Protein AF-A0A1F3NUN4-F1 (afdb_monomer_lite)

Foldseek 3Di:
DDLVVLLVCCVVCVVVLLQVLLLAAPVVLVVVLVVLVVVLVVCVVVVPVSSNSSSVSVNVSSVSSVVVCVVVVPDNDDDPVNVVVVVVVVVVVVVVVVVVVVVVVPPPPPPPPDPDDDDDDDDDPPDDD

Sequence (129 aa):
MSIAIRIKDCIDNHDKYVKILATKSDKELAKRINLVHIQMELADKAKNTGSLELLEIWRTQIIEARIYKAENNIADVPSEIELAIADIETFTAKAKERQEIVNEAHNPIKKTKVKVYQPKADDSQLSLF

Structure (mmCIF, N/CA/C/O backbone):
data_AF-A0A1F3NUN4-F1
#
_entry.id   AF-A0A1F3NUN4-F1
#
loop_
_atom_site.group_PDB
_atom_site.id
_atom_site.type_symbol
_atom_site.label_atom_id
_atom_site.label_alt_id
_atom_site.label_comp_id
_atom_site.label_asym_id
_atom_site.label_entity_id
_atom_site.label_seq_id
_atom_site.pdbx_PDB_ins_code
_atom_site.Cartn_x
_atom_site.Cartn_y
_atom_site.Cartn_z
_atom_site.occupancy
_atom_site.B_iso_or_equiv
_atom_site.auth_seq_id
_atom_site.auth_comp_id
_atom_site.auth_asym_id
_atom_site.auth_atom_id
_atom_site.pdbx_PDB_model_num
ATOM 1 N N . MET A 1 1 ? 13.939 -12.708 -7.541 1.00 66.56 1 MET A N 1
ATOM 2 C CA . MET A 1 1 ? 12.801 -12.461 -8.456 1.00 66.56 1 MET A CA 1
ATOM 3 C C . MET A 1 1 ? 13.055 -11.139 -9.166 1.00 66.56 1 MET A C 1
ATOM 5 O O . MET A 1 1 ? 13.341 -10.170 -8.472 1.00 66.56 1 MET A O 1
ATOM 9 N N . SER A 1 2 ? 13.059 -11.110 -10.501 1.00 90.31 2 SER A N 1
ATOM 10 C CA . SER A 1 2 ? 13.367 -9.891 -11.267 1.00 90.31 2 SER A CA 1
ATOM 11 C C . SER A 1 2 ? 12.202 -8.896 -11.243 1.00 90.31 2 SER A C 1
ATOM 13 O O . SER A 1 2 ? 11.059 -9.276 -10.987 1.00 90.31 2 SER A O 1
ATOM 15 N N . ILE A 1 3 ? 12.493 -7.624 -11.529 1.00 89.19 3 ILE A N 1
ATOM 16 C CA . ILE A 1 3 ? 11.479 -6.564 -11.637 1.00 89.19 3 ILE A CA 1
ATOM 17 C C . ILE A 1 3 ? 10.429 -6.918 -12.699 1.00 89.19 3 ILE A C 1
ATOM 19 O O . ILE A 1 3 ? 9.242 -6.834 -12.419 1.00 89.19 3 ILE A O 1
ATOM 23 N N . ALA A 1 4 ? 10.848 -7.424 -13.862 1.00 91.31 4 ALA A N 1
ATOM 24 C CA . ALA A 1 4 ? 9.932 -7.828 -14.930 1.00 91.31 4 ALA A CA 1
ATOM 25 C C . ALA A 1 4 ? 8.942 -8.927 -14.498 1.00 91.31 4 ALA A C 1
ATOM 27 O O . ALA A 1 4 ? 7.765 -8.864 -14.837 1.00 91.31 4 ALA A O 1
ATOM 28 N N . ILE A 1 5 ? 9.394 -9.911 -13.707 1.00 93.94 5 ILE A N 1
ATOM 29 C CA . ILE A 1 5 ? 8.507 -10.954 -13.164 1.00 93.94 5 ILE A CA 1
ATOM 30 C C . ILE A 1 5 ? 7.498 -10.342 -12.187 1.00 93.94 5 ILE A C 1
ATOM 32 O O . ILE A 1 5 ? 6.331 -10.712 -12.218 1.00 93.94 5 ILE A O 1
ATOM 36 N N . ARG A 1 6 ? 7.926 -9.391 -11.346 1.00 91.00 6 ARG A N 1
ATOM 37 C CA . ARG A 1 6 ? 7.034 -8.697 -10.402 1.00 91.00 6 ARG A CA 1
ATOM 38 C C . ARG A 1 6 ? 5.989 -7.845 -11.112 1.00 91.00 6 ARG A C 1
ATOM 40 O O . ARG A 1 6 ? 4.834 -7.878 -10.714 1.00 91.00 6 ARG A O 1
ATOM 47 N N . ILE A 1 7 ? 6.389 -7.109 -12.148 1.00 93.06 7 ILE A N 1
ATOM 48 C CA . ILE A 1 7 ? 5.479 -6.308 -12.975 1.00 93.06 7 ILE A CA 1
ATOM 49 C C . ILE A 1 7 ? 4.431 -7.217 -13.611 1.00 93.06 7 ILE A C 1
ATOM 51 O O . ILE A 1 7 ? 3.238 -6.974 -13.457 1.00 93.06 7 ILE A O 1
ATOM 55 N N . LYS A 1 8 ? 4.875 -8.306 -14.250 1.00 94.75 8 LYS A N 1
ATOM 56 C CA . LYS A 1 8 ? 3.969 -9.279 -14.859 1.00 94.75 8 LYS A CA 1
ATOM 57 C C . LYS A 1 8 ? 3.000 -9.872 -13.835 1.00 94.75 8 LYS A C 1
ATOM 59 O O . LYS A 1 8 ? 1.807 -9.899 -14.086 1.00 94.75 8 LYS A O 1
ATOM 64 N N . ASP A 1 9 ? 3.493 -10.271 -12.667 1.00 94.88 9 ASP A N 1
ATOM 65 C CA . ASP A 1 9 ? 2.643 -10.789 -11.593 1.00 94.88 9 ASP A CA 1
ATOM 66 C C . ASP A 1 9 ? 1.606 -9.762 -11.110 1.00 94.88 9 ASP A C 1
ATOM 68 O O . ASP A 1 9 ? 0.451 -10.119 -10.889 1.00 94.88 9 ASP A O 1
ATOM 72 N N . CYS A 1 10 ? 1.992 -8.487 -10.984 1.00 92.38 10 CYS A N 1
ATOM 73 C CA . CYS A 1 10 ? 1.077 -7.416 -10.584 1.00 92.38 10 CYS A CA 1
ATOM 74 C C . CYS A 1 10 ? -0.018 -7.170 -11.626 1.00 92.38 10 CYS A C 1
ATOM 76 O O . CYS A 1 10 ? -1.143 -6.878 -11.235 1.00 92.38 10 CYS A O 1
ATOM 78 N N . ILE A 1 11 ? 0.301 -7.306 -12.915 1.00 94.44 11 ILE A N 1
ATOM 79 C CA . ILE A 1 11 ? -0.662 -7.178 -14.016 1.00 94.44 11 ILE A CA 1
ATOM 80 C C . ILE A 1 11 ? -1.578 -8.407 -14.068 1.00 94.44 11 ILE A C 1
ATOM 82 O O . ILE A 1 11 ? -2.798 -8.266 -14.055 1.00 94.44 11 ILE A O 1
ATOM 86 N N . ASP A 1 12 ? -1.006 -9.612 -14.063 1.00 96.75 12 ASP A N 1
ATOM 87 C CA . ASP A 1 12 ? -1.751 -10.871 -14.189 1.00 96.75 12 ASP A CA 1
ATOM 88 C C . ASP A 1 12 ? -2.697 -11.099 -12.992 1.00 96.75 12 ASP A C 1
ATOM 90 O O . ASP A 1 12 ? -3.765 -11.693 -13.136 1.00 96.75 12 ASP A O 1
ATOM 94 N N . ASN A 1 13 ? -2.327 -10.609 -11.803 1.00 96.00 13 ASN A N 1
ATOM 95 C CA . ASN A 1 13 ? -3.104 -10.739 -10.566 1.00 96.00 13 ASN A CA 1
ATOM 96 C C . ASN A 1 13 ? -3.693 -9.407 -10.074 1.00 96.00 13 ASN A C 1
ATOM 98 O O . ASN A 1 13 ? -3.957 -9.252 -8.877 1.00 96.00 13 ASN A O 1
ATOM 102 N N . HIS A 1 14 ? -3.905 -8.445 -10.971 1.00 95.00 14 HIS A N 1
ATOM 103 C CA . HIS A 1 14 ? -4.305 -7.083 -10.614 1.00 95.00 14 HIS A CA 1
ATOM 104 C C . HIS A 1 14 ? -5.556 -7.027 -9.723 1.00 95.00 14 HIS A C 1
ATOM 106 O O . HIS A 1 14 ? -5.489 -6.537 -8.594 1.00 95.00 14 HIS A O 1
ATOM 112 N N . ASP A 1 15 ? -6.659 -7.646 -10.152 1.00 93.69 15 ASP A N 1
ATOM 113 C CA . ASP A 1 15 ? -7.922 -7.682 -9.397 1.00 93.69 15 ASP A CA 1
ATOM 114 C C . ASP A 1 15 ? -7.772 -8.319 -8.013 1.00 93.69 15 ASP A C 1
ATOM 116 O O . ASP A 1 15 ? -8.405 -7.911 -7.035 1.00 93.69 15 ASP A O 1
ATOM 120 N N . LYS A 1 16 ? -6.926 -9.349 -7.915 1.00 96.00 16 LYS A N 1
ATOM 121 C CA . LYS A 1 16 ? -6.639 -10.018 -6.646 1.00 96.00 16 LYS A CA 1
ATOM 122 C C . LYS A 1 16 ? -5.939 -9.051 -5.697 1.00 96.00 16 LYS A C 1
ATOM 124 O O . LYS A 1 16 ? -6.314 -8.981 -4.527 1.00 96.00 16 LYS A O 1
ATOM 129 N N . TYR A 1 17 ? -4.954 -8.298 -6.181 1.00 95.19 17 TYR A N 1
ATOM 130 C CA . TYR A 1 17 ? -4.250 -7.312 -5.366 1.00 95.19 17 TYR A CA 1
ATOM 131 C C . TYR A 1 17 ? -5.149 -6.144 -4.959 1.00 95.19 17 TYR A C 1
ATOM 133 O O . TYR A 1 17 ? -5.125 -5.764 -3.787 1.00 95.19 17 TYR A O 1
ATOM 141 N N . VAL A 1 18 ? -6.009 -5.656 -5.857 1.00 94.62 18 VAL A N 1
ATOM 142 C CA . VAL A 1 18 ? -7.030 -4.641 -5.540 1.00 94.62 18 VAL A CA 1
ATOM 143 C C . VAL A 1 18 ? -7.952 -5.128 -4.419 1.00 94.62 18 VAL A C 1
ATOM 145 O O . VAL A 1 18 ? -8.121 -4.433 -3.417 1.00 94.62 18 VAL A O 1
ATOM 148 N N . LYS A 1 19 ? -8.474 -6.359 -4.511 1.00 91.81 19 LYS A N 1
ATOM 149 C CA . LYS A 1 19 ? -9.329 -6.949 -3.464 1.00 91.81 19 LYS A CA 1
ATOM 150 C C . LYS A 1 19 ? -8.600 -7.124 -2.134 1.00 91.81 19 LYS A C 1
ATOM 152 O O . LYS A 1 19 ? -9.169 -6.828 -1.089 1.00 91.81 19 LYS A O 1
ATOM 157 N N . ILE A 1 20 ? -7.341 -7.567 -2.153 1.00 92.31 20 ILE A N 1
ATOM 158 C CA . ILE A 1 20 ? -6.522 -7.683 -0.934 1.00 92.31 20 ILE A CA 1
ATOM 159 C C . ILE A 1 20 ? -6.320 -6.302 -0.300 1.00 92.31 20 ILE A C 1
ATOM 161 O O . ILE A 1 20 ? -6.453 -6.154 0.914 1.00 92.31 20 ILE A O 1
ATOM 165 N N . LEU A 1 21 ? -6.022 -5.279 -1.100 1.00 93.12 21 LEU A N 1
ATOM 166 C CA . LEU A 1 21 ? -5.850 -3.908 -0.619 1.00 93.12 21 LEU A CA 1
ATOM 167 C C . LEU A 1 21 ? -7.158 -3.327 -0.074 1.00 93.12 21 LEU A C 1
ATOM 169 O O . LEU A 1 21 ? -7.123 -2.654 0.951 1.00 93.12 21 LEU A O 1
ATOM 173 N N . ALA A 1 22 ? -8.301 -3.652 -0.677 1.00 92.19 22 ALA A N 1
ATOM 174 C CA . ALA A 1 22 ? -9.612 -3.199 -0.220 1.00 92.19 22 ALA A CA 1
ATOM 175 C C . ALA A 1 22 ? -9.984 -3.693 1.192 1.00 92.19 22 ALA A C 1
ATOM 177 O O . ALA A 1 22 ? -10.843 -3.104 1.838 1.00 92.19 22 ALA A O 1
ATOM 178 N N . THR A 1 23 ? -9.319 -4.734 1.706 1.00 89.75 23 THR A N 1
ATOM 179 C CA . THR A 1 23 ? -9.502 -5.180 3.101 1.00 89.75 23 THR A CA 1
ATOM 180 C C . THR A 1 23 ? -8.815 -4.274 4.128 1.00 89.75 23 THR A C 1
ATOM 182 O O . THR A 1 23 ? -9.059 -4.401 5.324 1.00 89.75 23 THR A O 1
ATOM 185 N N . LYS A 1 24 ? -7.927 -3.373 3.691 1.00 89.31 24 LYS A N 1
ATOM 186 C CA . LYS A 1 24 ? -7.201 -2.450 4.573 1.00 89.31 24 LYS A CA 1
ATOM 187 C C . LYS A 1 24 ? -8.043 -1.216 4.876 1.00 89.31 24 LYS A C 1
ATOM 189 O O . LYS A 1 24 ? -8.843 -0.789 4.047 1.0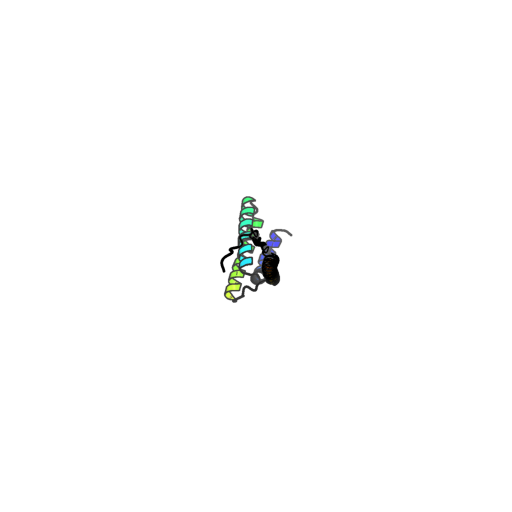0 89.31 24 LYS A O 1
ATOM 194 N N . SER A 1 25 ? -7.804 -0.600 6.033 1.00 90.50 25 SER A N 1
ATOM 195 C CA . SER A 1 25 ? -8.421 0.681 6.387 1.00 90.50 25 SER A CA 1
ATOM 196 C C . SER A 1 25 ? -7.985 1.802 5.438 1.00 90.50 25 SER A C 1
ATOM 198 O O . SER A 1 25 ? -6.870 1.777 4.898 1.00 90.50 25 SER A O 1
ATOM 200 N N . ASP A 1 26 ? -8.823 2.821 5.252 1.00 88.38 26 ASP A N 1
ATOM 201 C CA . ASP A 1 26 ? -8.489 3.950 4.373 1.00 88.38 26 ASP A CA 1
ATOM 202 C C . ASP A 1 26 ? -7.265 4.721 4.866 1.00 88.38 26 ASP A C 1
ATOM 204 O O . ASP A 1 26 ? -6.451 5.189 4.066 1.00 88.38 26 ASP A O 1
ATOM 208 N N . LYS A 1 27 ? -7.076 4.787 6.189 1.00 89.62 27 LYS A N 1
ATOM 209 C CA . LYS A 1 27 ? -5.871 5.350 6.810 1.00 89.62 27 LYS A CA 1
ATOM 210 C C . LYS A 1 27 ? -4.609 4.602 6.374 1.00 89.62 27 LYS A C 1
ATOM 212 O O . LYS A 1 27 ? -3.592 5.229 6.082 1.00 89.62 27 LYS A O 1
ATOM 217 N N . GLU A 1 28 ? -4.658 3.274 6.322 1.00 90.75 28 GLU A N 1
ATOM 218 C CA . GLU A 1 28 ? -3.534 2.442 5.885 1.00 90.75 28 GLU A CA 1
ATOM 219 C C . GLU A 1 28 ? -3.293 2.573 4.374 1.00 90.75 28 GLU A C 1
ATOM 221 O O . GLU A 1 28 ? -2.145 2.697 3.938 1.00 90.75 28 GLU A O 1
ATOM 226 N N . LEU A 1 29 ? -4.355 2.628 3.564 1.00 92.50 29 LEU A N 1
ATOM 227 C CA . LEU A 1 29 ? -4.245 2.880 2.122 1.00 92.50 29 LEU A CA 1
ATOM 228 C C . LEU A 1 29 ? -3.647 4.267 1.828 1.00 92.50 29 LEU A C 1
ATOM 230 O O . LEU A 1 29 ? -2.784 4.393 0.955 1.00 92.50 29 LEU A O 1
ATOM 234 N N . ALA A 1 30 ? -4.017 5.289 2.603 1.00 92.25 30 ALA A N 1
ATOM 235 C CA . ALA A 1 30 ? -3.440 6.631 2.516 1.00 92.25 30 ALA A CA 1
ATOM 236 C C . ALA A 1 30 ? -1.957 6.676 2.938 1.00 92.25 30 ALA A C 1
ATOM 238 O O . ALA A 1 30 ? -1.149 7.375 2.331 1.00 92.25 30 ALA A O 1
ATOM 239 N N . LYS A 1 31 ? -1.545 5.899 3.946 1.00 94.12 31 LYS A N 1
ATOM 240 C CA . LYS A 1 31 ? -0.115 5.775 4.282 1.00 94.12 31 LYS A CA 1
ATOM 241 C C . LYS A 1 31 ? 0.671 5.110 3.154 1.00 94.12 31 LYS A C 1
ATOM 243 O O . LYS A 1 31 ? 1.766 5.557 2.818 1.00 94.12 31 LYS A O 1
ATOM 248 N N . ARG A 1 32 ? 0.111 4.056 2.556 1.00 94.31 32 ARG A N 1
ATOM 249 C CA . ARG A 1 32 ? 0.753 3.311 1.464 1.00 94.31 32 ARG A CA 1
ATOM 250 C C . ARG A 1 32 ? 0.928 4.155 0.213 1.00 94.31 32 ARG A C 1
ATOM 252 O O . ARG A 1 32 ? 2.008 4.109 -0.365 1.00 94.31 32 ARG A O 1
ATOM 259 N N . ILE A 1 33 ? -0.075 4.945 -0.177 1.00 95.06 33 ILE A N 1
ATOM 260 C CA . ILE A 1 33 ? 0.058 5.812 -1.355 1.00 95.06 33 ILE A CA 1
ATOM 261 C C . ILE A 1 33 ? 1.172 6.852 -1.159 1.00 95.06 33 ILE A C 1
ATOM 263 O O . ILE A 1 33 ? 1.997 7.022 -2.051 1.00 95.06 33 ILE A O 1
ATOM 267 N N . ASN A 1 34 ? 1.276 7.448 0.035 1.00 95.38 34 ASN A N 1
ATOM 268 C CA . ASN A 1 34 ? 2.348 8.393 0.361 1.00 95.38 34 ASN A CA 1
ATOM 269 C C . ASN A 1 34 ? 3.730 7.726 0.319 1.00 95.38 34 ASN A C 1
ATOM 271 O O . ASN A 1 34 ? 4.687 8.295 -0.200 1.00 95.38 34 ASN A O 1
ATOM 275 N N . LEU A 1 35 ? 3.841 6.504 0.844 1.00 96.50 35 LEU A N 1
ATOM 276 C CA . LEU A 1 35 ? 5.085 5.741 0.797 1.00 96.50 35 LEU A CA 1
ATOM 277 C C . LEU A 1 35 ? 5.490 5.411 -0.645 1.00 96.50 35 LEU A C 1
ATOM 279 O O . LEU A 1 35 ? 6.661 5.560 -0.987 1.00 96.50 35 LEU A O 1
ATOM 283 N N . VAL A 1 36 ? 4.535 5.017 -1.493 1.00 96.62 36 VAL A N 1
ATOM 284 C CA . VAL A 1 36 ? 4.783 4.785 -2.923 1.00 96.62 36 VAL A CA 1
ATOM 285 C C . VAL A 1 36 ? 5.274 6.065 -3.595 1.00 96.62 36 VAL A C 1
ATOM 287 O O . VAL A 1 36 ? 6.259 6.011 -4.321 1.00 96.62 36 VAL A O 1
ATOM 290 N N . HIS A 1 37 ? 4.677 7.224 -3.306 1.00 96.38 37 HIS A N 1
ATOM 291 C CA . HIS A 1 37 ? 5.147 8.508 -3.843 1.00 96.38 37 HIS A CA 1
ATOM 292 C C . HIS A 1 37 ? 6.591 8.827 -3.454 1.00 96.38 37 HIS A C 1
ATOM 294 O O . HIS A 1 37 ? 7.398 9.131 -4.329 1.00 96.38 37 HIS A O 1
ATOM 300 N N . ILE A 1 38 ? 6.951 8.667 -2.178 1.00 97.06 38 ILE A N 1
ATOM 301 C CA . ILE A 1 38 ? 8.337 8.858 -1.719 1.00 97.06 38 ILE A CA 1
ATOM 302 C C . ILE A 1 38 ? 9.286 7.896 -2.451 1.00 97.06 38 ILE A C 1
ATOM 304 O O . ILE A 1 38 ? 10.374 8.281 -2.875 1.00 97.06 38 ILE A O 1
ATOM 308 N N . GLN A 1 39 ? 8.884 6.636 -2.625 1.00 95.56 39 GLN A N 1
ATOM 309 C CA . GLN A 1 39 ? 9.688 5.646 -3.341 1.00 95.56 39 GLN A CA 1
ATOM 310 C C . GLN A 1 39 ? 9.836 5.973 -4.828 1.00 95.56 39 GLN A C 1
ATOM 312 O O . GLN A 1 39 ? 10.909 5.736 -5.381 1.00 95.56 39 GLN A O 1
ATOM 317 N N . MET A 1 40 ? 8.807 6.541 -5.462 1.00 97.00 40 MET A N 1
ATOM 318 C CA . MET A 1 40 ? 8.879 6.995 -6.851 1.00 97.00 40 MET A CA 1
ATOM 319 C C . MET A 1 40 ? 9.896 8.126 -6.992 1.00 97.00 40 MET A C 1
ATOM 321 O O . MET A 1 40 ? 10.760 8.047 -7.859 1.00 97.00 40 MET A O 1
ATOM 325 N N . GLU A 1 41 ? 9.883 9.120 -6.100 1.00 96.19 41 GLU A N 1
ATOM 326 C CA . GLU A 1 41 ? 10.889 10.193 -6.111 1.00 96.19 41 GLU A CA 1
ATOM 327 C C . GLU A 1 41 ? 12.319 9.659 -5.942 1.00 96.19 41 GLU A C 1
ATOM 329 O O . GLU A 1 41 ? 13.256 10.139 -6.582 1.00 96.19 41 GLU A O 1
ATOM 334 N N . LEU A 1 42 ? 12.510 8.664 -5.071 1.00 96.56 42 LEU A N 1
ATOM 335 C CA . LEU A 1 42 ? 13.814 8.026 -4.879 1.00 96.56 42 LEU A CA 1
ATOM 336 C C . LEU A 1 42 ? 14.243 7.222 -6.113 1.00 96.56 42 LEU A C 1
ATOM 338 O O . LEU A 1 42 ? 15.411 7.278 -6.501 1.00 96.56 42 LEU A O 1
ATOM 342 N N . ALA A 1 43 ? 13.316 6.491 -6.734 1.00 95.19 43 ALA A N 1
ATOM 343 C CA . ALA A 1 43 ? 13.576 5.725 -7.947 1.00 95.19 43 ALA A CA 1
ATOM 344 C C . ALA A 1 43 ? 13.916 6.639 -9.133 1.00 95.19 43 ALA A C 1
ATOM 346 O O . ALA A 1 43 ? 14.842 6.328 -9.882 1.00 95.19 43 ALA A O 1
ATOM 347 N N . ASP A 1 44 ? 13.239 7.783 -9.253 1.00 95.62 44 ASP A N 1
ATOM 348 C CA . ASP A 1 44 ? 13.512 8.799 -10.271 1.00 95.62 44 ASP A CA 1
ATOM 349 C C . ASP A 1 44 ? 14.904 9.419 -10.095 1.00 95.62 44 ASP A C 1
ATOM 351 O O . ASP A 1 44 ? 15.727 9.394 -11.013 1.00 95.62 44 ASP A O 1
ATOM 355 N N . LYS A 1 45 ? 15.249 9.837 -8.868 1.00 96.50 45 LYS A N 1
ATOM 356 C CA . LYS A 1 45 ? 16.604 10.320 -8.533 1.00 96.50 45 LYS A CA 1
ATOM 357 C C . LYS A 1 45 ? 17.688 9.285 -8.845 1.00 96.50 45 LYS A C 1
ATOM 359 O O . LYS A 1 45 ? 18.785 9.650 -9.265 1.00 96.50 45 LYS A O 1
ATOM 364 N N . ALA A 1 46 ? 17.385 8.001 -8.660 1.00 95.94 46 ALA A N 1
ATOM 365 C CA . ALA A 1 46 ? 18.279 6.888 -8.971 1.00 95.94 46 ALA A CA 1
ATOM 366 C C . ALA A 1 46 ? 18.232 6.437 -10.446 1.00 95.94 46 ALA A C 1
ATOM 368 O O . ALA A 1 46 ? 18.949 5.503 -10.808 1.00 95.94 46 ALA A O 1
ATOM 369 N N . LYS A 1 47 ? 17.399 7.064 -11.292 1.00 95.56 47 LYS A N 1
ATOM 370 C CA . LYS A 1 47 ? 17.138 6.680 -12.693 1.00 95.56 47 LYS A CA 1
ATOM 371 C C . LYS A 1 47 ? 16.753 5.203 -12.861 1.00 95.56 47 LYS A C 1
ATOM 373 O O . LYS A 1 47 ? 17.094 4.563 -13.855 1.00 95.56 47 LYS A O 1
ATOM 378 N N . ASN A 1 48 ? 16.053 4.644 -11.876 1.00 94.00 48 ASN A N 1
ATOM 379 C CA . ASN A 1 48 ? 15.637 3.246 -11.853 1.00 94.00 48 ASN A CA 1
ATOM 380 C C . ASN A 1 48 ? 14.237 3.095 -12.464 1.00 94.00 48 ASN A C 1
ATOM 382 O O . ASN A 1 48 ? 13.231 3.012 -11.755 1.00 94.00 48 ASN A O 1
ATOM 386 N N . THR A 1 49 ? 14.191 3.053 -13.794 1.00 92.50 49 THR A N 1
ATOM 387 C CA . THR A 1 49 ? 12.947 3.011 -14.581 1.00 92.50 49 THR A CA 1
ATOM 388 C C . THR A 1 49 ? 12.089 1.785 -14.284 1.00 92.50 49 THR A C 1
ATOM 390 O O . THR A 1 49 ? 10.887 1.915 -14.097 1.00 92.50 49 THR A O 1
ATOM 393 N N . GLY A 1 50 ? 12.694 0.605 -14.129 1.00 92.06 50 GLY A N 1
ATOM 394 C CA . GLY A 1 50 ? 11.936 -0.608 -13.808 1.00 92.06 50 GLY A CA 1
ATOM 395 C C . GLY A 1 50 ? 11.238 -0.537 -12.444 1.00 92.06 50 GLY A C 1
ATOM 396 O O . GLY A 1 50 ? 10.163 -1.101 -12.259 1.00 92.06 50 GLY A O 1
ATOM 397 N N . SER A 1 51 ? 11.831 0.166 -11.474 1.00 93.25 51 SER A N 1
ATOM 398 C CA . SER A 1 51 ? 11.176 0.374 -10.178 1.00 93.25 51 SER A CA 1
ATOM 399 C C . SER A 1 51 ? 10.073 1.426 -10.269 1.00 93.25 51 SER A C 1
ATOM 401 O O . SER A 1 51 ? 9.050 1.254 -9.616 1.00 93.25 51 SER A O 1
ATOM 403 N N . LEU A 1 52 ? 10.244 2.467 -11.093 1.00 95.38 52 LEU A N 1
ATOM 404 C CA . LEU A 1 52 ? 9.186 3.443 -11.374 1.00 95.38 52 LEU A CA 1
ATOM 405 C C . LEU A 1 52 ? 7.944 2.774 -11.972 1.00 95.38 52 LEU A C 1
ATOM 407 O O . LEU A 1 52 ? 6.862 2.936 -11.418 1.00 95.38 52 LEU A O 1
ATOM 411 N N . GLU A 1 53 ? 8.107 1.952 -13.012 1.00 95.31 53 GLU A N 1
ATOM 412 C CA . GLU A 1 53 ? 6.995 1.220 -13.643 1.00 95.31 53 GLU A CA 1
ATOM 413 C C . GLU A 1 53 ? 6.240 0.342 -12.633 1.00 95.31 53 GLU A C 1
ATOM 415 O O . GLU A 1 53 ? 5.011 0.351 -12.564 1.00 95.31 53 GLU A O 1
ATOM 420 N N . LEU A 1 54 ? 6.972 -0.390 -11.787 1.00 95.69 54 LEU A N 1
ATOM 421 C CA . LEU A 1 54 ? 6.357 -1.210 -10.744 1.00 95.69 54 LEU A CA 1
ATOM 422 C C . LEU A 1 54 ? 5.573 -0.360 -9.728 1.00 95.69 54 LEU A C 1
ATOM 424 O O . LEU A 1 54 ? 4.475 -0.738 -9.317 1.00 95.69 54 LEU A O 1
ATOM 428 N N . LEU A 1 55 ? 6.132 0.779 -9.316 1.00 96.62 55 LEU A N 1
ATOM 429 C CA . LEU A 1 55 ? 5.503 1.680 -8.351 1.00 96.62 55 LEU A CA 1
ATOM 430 C C . LEU A 1 55 ? 4.251 2.361 -8.923 1.00 96.62 55 LEU A C 1
ATOM 432 O O . LEU A 1 55 ? 3.293 2.574 -8.179 1.00 96.62 55 LEU A O 1
ATOM 436 N N . GLU A 1 56 ? 4.209 2.646 -10.226 1.00 96.12 56 GLU A N 1
ATOM 437 C CA . GLU A 1 56 ? 3.010 3.158 -10.903 1.00 96.12 56 GLU A CA 1
ATOM 438 C C . GLU A 1 56 ? 1.859 2.149 -10.882 1.00 96.12 56 GLU A C 1
ATOM 440 O O . GLU A 1 56 ? 0.714 2.515 -10.586 1.00 96.12 56 GLU A O 1
ATOM 445 N N . ILE A 1 57 ? 2.158 0.867 -11.115 1.00 96.44 57 ILE A N 1
ATOM 446 C CA . ILE A 1 57 ? 1.161 -0.208 -11.026 1.00 96.44 57 ILE A CA 1
ATOM 447 C C . ILE A 1 57 ? 0.620 -0.301 -9.597 1.00 96.44 57 ILE A C 1
ATOM 449 O O . ILE A 1 57 ? -0.593 -0.298 -9.388 1.00 96.44 57 ILE A O 1
ATOM 453 N N . TRP A 1 58 ? 1.500 -0.300 -8.592 1.00 96.31 58 TRP A N 1
ATOM 454 C CA . TRP A 1 58 ? 1.080 -0.331 -7.187 1.00 96.31 58 TRP A CA 1
ATOM 455 C C . TRP A 1 58 ? 0.252 0.887 -6.795 1.00 96.31 58 TRP A C 1
ATOM 457 O O . TRP A 1 58 ? -0.752 0.752 -6.093 1.00 96.31 58 TRP A O 1
ATOM 467 N N . ARG A 1 59 ? 0.634 2.080 -7.262 1.00 96.81 59 ARG A N 1
ATOM 468 C CA . ARG A 1 59 ? -0.145 3.299 -7.041 1.00 96.81 59 ARG A CA 1
ATOM 469 C C . ARG A 1 59 ? -1.558 3.150 -7.603 1.00 96.81 59 ARG A C 1
ATOM 471 O O . ARG A 1 59 ? -2.517 3.500 -6.916 1.00 96.81 59 ARG A O 1
ATOM 478 N N . THR A 1 60 ? -1.676 2.623 -8.817 1.00 96.88 60 THR A N 1
ATOM 479 C CA . THR A 1 60 ? -2.960 2.395 -9.491 1.00 96.88 60 THR A CA 1
ATOM 480 C C . THR A 1 60 ? -3.823 1.413 -8.702 1.00 96.88 60 THR A C 1
ATOM 482 O O . THR A 1 60 ? -4.949 1.747 -8.341 1.00 96.88 60 THR A O 1
ATOM 485 N N . GLN A 1 61 ? -3.259 0.272 -8.299 1.00 97.12 61 GLN A N 1
ATOM 486 C CA . GLN A 1 61 ? -3.951 -0.734 -7.484 1.00 97.12 61 GLN A CA 1
ATOM 487 C C . GLN A 1 61 ? -4.461 -0.180 -6.146 1.00 97.12 61 GLN A C 1
ATOM 489 O O . GLN A 1 61 ? -5.556 -0.526 -5.708 1.00 97.12 61 GLN A O 1
ATOM 494 N N . ILE A 1 62 ? -3.696 0.698 -5.486 1.00 96.50 62 ILE A N 1
ATOM 495 C CA . ILE A 1 62 ? -4.122 1.339 -4.231 1.00 96.50 62 ILE A CA 1
ATOM 496 C C . ILE A 1 62 ? -5.299 2.293 -4.468 1.00 96.50 62 ILE A C 1
ATOM 498 O O . ILE A 1 62 ? -6.223 2.330 -3.655 1.00 96.50 62 ILE A O 1
ATOM 502 N N . ILE A 1 63 ? -5.277 3.072 -5.552 1.00 95.12 63 ILE A N 1
ATOM 503 C CA . ILE A 1 63 ? -6.369 3.996 -5.893 1.00 95.12 63 ILE A CA 1
ATOM 504 C C . ILE A 1 63 ? -7.640 3.209 -6.210 1.00 95.12 63 ILE A C 1
ATOM 506 O O . ILE A 1 63 ? -8.694 3.499 -5.648 1.00 95.12 63 ILE A O 1
ATOM 510 N N . GLU A 1 64 ? -7.530 2.180 -7.044 1.00 95.75 64 GLU A N 1
ATOM 511 C CA . GLU A 1 64 ? -8.660 1.324 -7.400 1.00 95.75 64 GLU A CA 1
ATOM 512 C C . GLU A 1 64 ? -9.217 0.571 -6.196 1.00 95.75 64 GLU A C 1
ATOM 514 O O . GLU A 1 64 ? -10.429 0.463 -6.063 1.00 95.75 64 GLU A O 1
ATOM 519 N N . ALA A 1 65 ? -8.373 0.134 -5.259 1.00 94.56 65 ALA A N 1
ATOM 520 C CA . ALA A 1 65 ? -8.848 -0.466 -4.016 1.00 94.56 65 ALA A CA 1
ATOM 521 C C . ALA A 1 65 ? -9.712 0.506 -3.201 1.00 94.56 65 ALA A C 1
ATOM 523 O O . ALA A 1 65 ? -10.732 0.100 -2.648 1.00 94.56 65 ALA A O 1
ATOM 524 N N . ARG A 1 66 ? -9.351 1.795 -3.152 1.00 93.62 66 ARG A N 1
ATOM 525 C CA . ARG A 1 66 ? -10.164 2.822 -2.476 1.00 93.62 66 ARG A CA 1
ATOM 526 C C . ARG A 1 66 ? -11.485 3.074 -3.202 1.00 93.62 66 ARG A C 1
ATOM 528 O O . ARG A 1 66 ? -12.509 3.206 -2.539 1.00 93.62 66 ARG A O 1
ATOM 535 N N . ILE A 1 67 ? -11.472 3.107 -4.536 1.00 94.00 67 ILE A N 1
ATOM 536 C CA . ILE A 1 67 ? -12.693 3.229 -5.351 1.00 94.00 67 ILE A CA 1
ATOM 537 C C . ILE A 1 67 ? -13.599 2.019 -5.108 1.00 94.00 67 ILE A C 1
ATOM 539 O O . ILE A 1 67 ? -14.755 2.187 -4.739 1.00 94.00 67 ILE A O 1
ATOM 543 N N . TYR A 1 68 ? -13.046 0.809 -5.191 1.00 92.88 68 TYR A N 1
ATOM 544 C CA . TYR A 1 68 ? -13.765 -0.436 -4.945 1.00 92.88 68 TYR A CA 1
ATOM 545 C C . TYR A 1 68 ? -14.408 -0.460 -3.552 1.00 92.88 68 TYR A C 1
ATOM 547 O O . TYR A 1 68 ? -15.564 -0.859 -3.417 1.00 92.88 68 TYR A O 1
ATOM 555 N N . LYS A 1 69 ? -13.707 0.004 -2.508 1.00 92.19 69 LYS A N 1
ATOM 556 C CA . LYS A 1 69 ? -14.293 0.135 -1.164 1.00 92.19 69 LYS A CA 1
ATOM 557 C C . LYS A 1 69 ? -15.469 1.104 -1.130 1.00 92.19 69 LYS A C 1
ATOM 559 O O . LYS A 1 69 ? -16.488 0.772 -0.526 1.00 92.19 69 LYS A O 1
ATOM 564 N N . ALA A 1 70 ? -15.330 2.264 -1.768 1.00 88.69 70 ALA A N 1
ATOM 565 C CA . ALA A 1 70 ? -16.383 3.271 -1.828 1.00 88.69 70 ALA A CA 1
ATOM 566 C C . ALA A 1 70 ? -17.618 2.759 -2.588 1.00 88.69 70 ALA A C 1
ATOM 568 O O . ALA A 1 70 ? -18.739 2.938 -2.123 1.00 88.69 70 ALA A O 1
ATOM 569 N N . GLU A 1 71 ? -17.422 2.060 -3.707 1.00 91.94 71 GLU A N 1
ATOM 570 C CA . GLU A 1 71 ? -18.507 1.485 -4.515 1.00 91.94 71 GLU A CA 1
ATOM 571 C C . GLU A 1 71 ? -19.235 0.337 -3.804 1.00 91.94 71 GLU A C 1
ATOM 573 O O . GLU A 1 71 ? -20.448 0.187 -3.943 1.00 91.94 71 GLU A O 1
ATOM 578 N N . ASN A 1 72 ? -18.513 -0.462 -3.013 1.00 88.81 72 ASN A N 1
ATOM 579 C CA . ASN A 1 72 ? -19.059 -1.636 -2.326 1.00 88.81 72 ASN A CA 1
ATOM 580 C C . ASN A 1 72 ? -19.430 -1.374 -0.855 1.00 88.81 72 ASN A C 1
ATOM 582 O O . ASN A 1 72 ? -19.784 -2.315 -0.146 1.00 88.81 72 ASN A O 1
ATOM 586 N N . ASN A 1 73 ? -19.358 -0.123 -0.384 1.00 86.12 73 ASN A N 1
ATOM 587 C CA . ASN A 1 73 ? -19.613 0.266 1.012 1.00 86.12 73 ASN A CA 1
ATOM 588 C C . ASN A 1 73 ? -18.832 -0.579 2.038 1.00 86.12 73 ASN A C 1
ATOM 590 O O . ASN A 1 73 ? -19.359 -0.971 3.083 1.00 86.12 73 ASN A O 1
ATOM 594 N N . ILE A 1 74 ? -17.568 -0.883 1.739 1.00 82.06 74 ILE A N 1
ATOM 595 C CA . ILE A 1 74 ? -16.710 -1.662 2.638 1.00 82.06 74 ILE A CA 1
ATOM 596 C C . ILE A 1 74 ? -16.287 -0.758 3.796 1.00 82.06 74 ILE A C 1
ATOM 598 O O . ILE A 1 74 ? -15.503 0.173 3.609 1.00 82.06 74 ILE A O 1
ATOM 602 N N . ALA A 1 75 ? -16.809 -1.040 4.990 1.00 78.00 75 ALA A N 1
ATOM 603 C CA . ALA A 1 75 ? -16.497 -0.276 6.188 1.00 78.00 75 ALA A CA 1
ATOM 604 C C . ALA A 1 75 ? -15.015 -0.397 6.577 1.00 78.00 75 ALA A C 1
ATOM 606 O O . ALA A 1 75 ? -14.397 -1.457 6.443 1.00 78.00 75 ALA A O 1
ATOM 607 N N . ASP A 1 76 ? -14.468 0.686 7.129 1.00 78.25 76 ASP A N 1
ATOM 608 C CA . ASP A 1 76 ? -13.188 0.659 7.830 1.00 78.25 76 ASP A CA 1
ATOM 609 C C . ASP A 1 76 ? -13.360 -0.103 9.144 1.00 78.25 76 ASP A C 1
ATOM 611 O O . ASP A 1 76 ? -13.732 0.460 10.172 1.00 78.25 76 ASP A O 1
ATOM 615 N N . VAL A 1 77 ? -13.114 -1.411 9.100 1.00 67.88 77 VAL A N 1
ATOM 616 C CA . VAL A 1 77 ? -13.048 -2.224 10.311 1.00 67.88 77 VAL A CA 1
ATOM 617 C C . VAL A 1 77 ? -11.659 -2.025 10.925 1.00 67.88 77 VAL A C 1
ATOM 619 O O . VAL A 1 77 ? -10.659 -2.251 10.235 1.00 67.88 77 VAL A O 1
ATOM 622 N N . PRO A 1 78 ? -11.562 -1.587 12.194 1.00 63.34 78 PRO A N 1
ATOM 623 C CA . PRO A 1 78 ? -10.292 -1.539 12.903 1.00 63.34 78 PRO A CA 1
ATOM 624 C C . PRO A 1 78 ? -9.645 -2.922 12.887 1.00 63.34 78 PRO A C 1
ATOM 626 O O . PRO A 1 78 ? -10.323 -3.927 13.114 1.00 63.34 78 PRO A O 1
ATOM 629 N N . SER A 1 79 ? -8.342 -2.995 12.623 1.00 63.72 79 SER A N 1
ATOM 630 C CA . SER A 1 79 ? -7.656 -4.284 12.731 1.00 63.72 79 SER A CA 1
ATOM 631 C C . SER A 1 79 ? -7.692 -4.784 14.182 1.00 63.72 79 SER A C 1
ATOM 633 O O . SER A 1 79 ? -7.662 -3.985 15.116 1.00 63.72 79 SER A O 1
ATOM 635 N N . GLU A 1 80 ? -7.713 -6.103 14.392 1.00 63.44 80 GLU A N 1
ATOM 636 C CA . GLU A 1 80 ? -7.697 -6.697 15.744 1.00 63.44 80 GLU A CA 1
ATOM 637 C C . GLU A 1 80 ? -6.529 -6.174 16.595 1.00 63.44 80 GLU A C 1
ATOM 639 O O . GLU A 1 80 ? -6.659 -5.970 17.798 1.00 63.44 80 GLU A O 1
ATOM 644 N N . ILE A 1 81 ? -5.394 -5.890 15.951 1.00 65.94 81 ILE A N 1
ATOM 645 C CA . ILE A 1 81 ? -4.212 -5.307 16.591 1.00 65.94 81 ILE A CA 1
ATOM 646 C C . ILE A 1 81 ? -4.457 -3.847 16.991 1.00 65.94 81 ILE A C 1
ATOM 648 O O . ILE A 1 81 ? -4.068 -3.452 18.084 1.00 65.94 81 ILE A O 1
ATOM 652 N N . GLU A 1 82 ? -5.095 -3.037 16.143 1.00 63.91 82 GLU A N 1
ATOM 653 C CA . GLU A 1 82 ? -5.457 -1.657 16.498 1.00 63.91 82 GLU A CA 1
ATOM 654 C C . GLU A 1 82 ? -6.451 -1.620 17.663 1.00 63.91 82 GLU A C 1
ATOM 656 O O . GLU A 1 82 ? -6.313 -0.770 18.542 1.00 63.91 82 GLU A O 1
ATOM 661 N N . LEU A 1 83 ? -7.396 -2.565 17.714 1.00 72.44 83 LEU A N 1
ATOM 662 C CA . LEU A 1 83 ? -8.297 -2.731 18.859 1.00 72.44 83 LEU A CA 1
ATOM 663 C C . LEU A 1 83 ? -7.520 -3.103 20.125 1.00 72.44 83 LEU A C 1
ATOM 665 O O . LEU A 1 83 ? -7.681 -2.452 21.152 1.00 72.44 83 LEU A O 1
ATOM 669 N N . ALA A 1 84 ? -6.609 -4.074 20.038 1.00 71.81 84 ALA A N 1
ATOM 670 C CA . ALA A 1 84 ? -5.781 -4.476 21.172 1.00 71.81 84 ALA A CA 1
ATOM 671 C C . ALA A 1 84 ? -4.883 -3.335 21.686 1.00 71.81 84 ALA A C 1
ATOM 673 O O . ALA A 1 84 ? -4.713 -3.177 22.895 1.00 71.81 84 ALA A O 1
ATOM 674 N N . ILE A 1 85 ? -4.317 -2.516 20.792 1.00 72.31 85 ILE A N 1
ATOM 675 C CA . ILE A 1 85 ? -3.533 -1.333 21.178 1.00 72.31 85 ILE A CA 1
ATOM 676 C C . ILE A 1 85 ? -4.429 -0.317 21.889 1.00 72.31 85 ILE A C 1
ATOM 678 O O . ILE A 1 85 ? -4.056 0.158 22.960 1.00 72.31 85 ILE A O 1
ATOM 682 N N . ALA A 1 86 ? -5.615 -0.027 21.348 1.00 72.56 86 ALA A N 1
ATOM 683 C CA . ALA A 1 86 ? -6.565 0.881 21.985 1.00 72.56 86 ALA A CA 1
ATOM 684 C C . ALA A 1 86 ? -6.987 0.384 23.384 1.00 72.56 86 ALA A C 1
ATOM 686 O O . ALA A 1 86 ? -7.064 1.167 24.334 1.00 72.56 86 ALA A O 1
ATOM 687 N N . ASP A 1 87 ? -7.187 -0.923 23.554 1.00 75.69 87 ASP A N 1
ATOM 688 C CA . ASP A 1 87 ? -7.505 -1.526 24.852 1.00 75.69 87 ASP A CA 1
ATOM 689 C C . ASP A 1 87 ? -6.348 -1.380 25.856 1.00 75.69 87 ASP A C 1
ATOM 691 O O . ASP A 1 87 ? -6.565 -1.047 27.024 1.00 75.69 87 ASP A O 1
ATOM 695 N N . ILE A 1 88 ? -5.101 -1.550 25.411 1.00 77.62 88 ILE A N 1
ATOM 696 C CA . ILE A 1 88 ? -3.914 -1.335 26.254 1.00 77.62 88 ILE A CA 1
ATOM 697 C C . ILE A 1 88 ? -3.766 0.149 26.623 1.00 77.62 88 ILE A C 1
ATOM 699 O O . ILE A 1 88 ? -3.506 0.481 27.784 1.00 77.62 88 ILE A O 1
ATOM 703 N N . GLU A 1 89 ? -3.940 1.062 25.670 1.00 74.12 89 GLU A N 1
ATOM 704 C CA . GLU A 1 89 ? -3.858 2.508 25.907 1.00 74.12 89 GLU A CA 1
ATOM 705 C C . GLU A 1 89 ? -4.931 2.974 26.900 1.00 74.12 89 GLU A C 1
ATOM 707 O O . GLU A 1 89 ? -4.632 3.695 27.853 1.00 74.12 89 GLU A O 1
ATOM 712 N N . THR A 1 90 ? -6.168 2.492 26.763 1.00 74.94 90 THR A N 1
ATOM 713 C CA . THR A 1 90 ? -7.244 2.818 27.712 1.00 74.94 90 THR A CA 1
ATOM 714 C C . THR A 1 90 ? -7.017 2.196 29.089 1.00 74.94 90 THR A C 1
ATOM 716 O O . THR A 1 90 ? -7.288 2.842 30.107 1.00 74.94 90 THR A O 1
ATOM 719 N N . PHE A 1 91 ? -6.488 0.970 29.158 1.00 77.56 91 PHE A N 1
ATOM 720 C CA . PHE A 1 91 ? -6.127 0.337 30.425 1.00 77.56 91 PHE A CA 1
ATOM 721 C C . PHE A 1 91 ? -5.013 1.108 31.142 1.00 77.56 91 PHE A C 1
ATOM 723 O O . PHE A 1 91 ? -5.127 1.392 32.335 1.00 77.56 91 PHE A O 1
ATOM 730 N N . THR A 1 92 ? -3.958 1.496 30.422 1.00 73.31 92 THR A N 1
ATOM 731 C CA . THR A 1 92 ? -2.837 2.259 30.994 1.00 73.31 92 THR A CA 1
ATOM 732 C C . THR A 1 92 ? -3.249 3.666 31.419 1.00 73.31 92 THR A C 1
ATOM 734 O O . THR A 1 92 ? -2.807 4.120 32.474 1.00 73.31 92 THR A O 1
ATOM 737 N N . ALA A 1 93 ? -4.135 4.333 30.673 1.00 74.75 93 ALA A N 1
ATOM 738 C CA . ALA A 1 93 ? -4.707 5.619 31.070 1.00 74.75 93 ALA A CA 1
ATOM 739 C C . ALA A 1 93 ? -5.485 5.505 32.392 1.00 74.75 93 ALA A C 1
ATOM 741 O O . ALA A 1 93 ? -5.175 6.207 33.354 1.00 74.75 93 ALA A O 1
ATOM 742 N N . LYS A 1 94 ? -6.405 4.536 32.496 1.00 77.00 94 LYS A N 1
ATOM 743 C CA . LYS A 1 94 ? -7.159 4.274 33.736 1.00 77.00 94 LYS A CA 1
ATOM 744 C C . LYS A 1 94 ? -6.254 3.862 34.900 1.00 77.00 94 LYS A C 1
ATOM 746 O O . LYS A 1 94 ? -6.545 4.178 36.051 1.00 77.00 94 LYS A O 1
ATOM 751 N N . ALA A 1 95 ? -5.173 3.130 34.630 1.00 74.50 95 ALA A N 1
ATOM 752 C CA . ALA A 1 95 ? -4.203 2.748 35.651 1.00 74.50 95 ALA A CA 1
ATOM 753 C C . ALA A 1 95 ? -3.436 3.966 36.192 1.00 74.50 95 ALA A C 1
ATOM 755 O O . ALA A 1 95 ? -3.265 4.071 37.405 1.00 74.50 95 ALA A O 1
ATOM 756 N N . LYS A 1 96 ? -3.038 4.903 35.320 1.00 71.81 96 LYS A N 1
ATOM 757 C CA . LYS A 1 96 ? -2.407 6.169 35.726 1.00 71.81 96 LYS A CA 1
ATOM 758 C C . LYS A 1 96 ? -3.350 7.037 36.552 1.00 71.81 96 LYS A C 1
ATOM 760 O O . LYS A 1 96 ? -2.959 7.444 37.638 1.00 71.81 96 LYS A O 1
ATOM 765 N N . GLU A 1 97 ? -4.595 7.220 36.109 1.00 72.31 97 GLU A N 1
ATOM 766 C CA . GLU A 1 97 ? -5.613 7.957 36.878 1.00 72.31 97 GLU A CA 1
ATOM 767 C C . GLU A 1 97 ? -5.797 7.359 38.283 1.00 72.31 97 GLU A C 1
ATOM 769 O O . GLU A 1 97 ? -5.789 8.070 39.285 1.00 72.31 97 GLU A O 1
ATOM 774 N N . ARG A 1 98 ? -5.890 6.027 38.392 1.00 70.50 98 ARG A N 1
ATOM 775 C CA . ARG A 1 98 ? -5.986 5.349 39.697 1.00 70.50 98 ARG A CA 1
ATOM 776 C C . ARG A 1 98 ? -4.740 5.551 40.555 1.00 70.50 98 ARG A C 1
ATOM 778 O O . ARG A 1 98 ? -4.863 5.696 41.768 1.00 70.50 98 ARG A O 1
ATOM 785 N N . GLN A 1 99 ? -3.555 5.535 39.954 1.00 69.69 99 GLN A N 1
ATOM 786 C CA . GLN A 1 99 ? -2.301 5.732 40.673 1.00 69.69 99 GLN A CA 1
ATOM 787 C C . GLN A 1 99 ? -2.158 7.177 41.173 1.00 69.69 99 GLN A C 1
ATOM 789 O O . GLN A 1 99 ? -1.699 7.380 42.293 1.00 69.69 99 GLN A O 1
ATOM 794 N N . GLU A 1 100 ? -2.609 8.164 40.400 1.00 67.88 100 GLU A N 1
ATOM 795 C CA . GLU A 1 100 ? -2.686 9.567 40.826 1.00 67.88 100 GLU A CA 1
ATOM 796 C C . GLU A 1 100 ? -3.647 9.743 42.009 1.00 67.88 100 GLU A C 1
ATOM 798 O O . GLU A 1 100 ? -3.247 10.313 43.022 1.00 67.88 100 GLU A O 1
ATOM 803 N N . ILE A 1 101 ? -4.843 9.142 41.962 1.00 66.50 101 ILE A N 1
ATOM 804 C CA . ILE A 1 101 ? -5.810 9.172 43.078 1.00 66.50 101 ILE A CA 1
ATOM 805 C C . ILE A 1 101 ? -5.229 8.529 44.348 1.00 66.50 101 ILE A C 1
ATOM 807 O O . ILE A 1 101 ? -5.390 9.051 45.452 1.00 66.50 101 ILE A O 1
ATOM 811 N N . VAL A 1 102 ? -4.541 7.390 44.219 1.00 67.44 102 VAL A N 1
ATOM 812 C CA . VAL A 1 102 ? -3.904 6.721 45.367 1.00 67.44 102 VAL A CA 1
ATOM 813 C C . VAL A 1 102 ? -2.755 7.563 45.923 1.00 67.44 102 VAL A C 1
ATOM 815 O O . VAL A 1 102 ? -2.623 7.668 47.140 1.00 67.44 102 VAL A O 1
ATOM 818 N N . ASN A 1 103 ? -1.956 8.202 45.067 1.00 66.19 103 ASN A N 1
ATOM 819 C CA . ASN A 1 103 ? -0.870 9.084 45.495 1.00 66.19 103 ASN A CA 1
ATOM 820 C C . ASN A 1 103 ? -1.392 10.356 46.188 1.00 66.19 103 ASN A C 1
ATOM 822 O O . ASN A 1 103 ? -0.806 10.786 47.182 1.00 66.19 103 ASN A O 1
ATOM 826 N N . GLU A 1 104 ? -2.508 10.927 45.727 1.00 59.22 104 GLU A N 1
ATOM 827 C CA . GLU A 1 104 ? -3.191 12.030 46.415 1.00 59.22 104 GLU A CA 1
ATOM 828 C C . GLU A 1 104 ? -3.751 11.594 47.776 1.00 59.22 104 GLU A C 1
ATOM 830 O O . GLU A 1 104 ? -3.556 12.290 48.774 1.00 59.22 104 GLU A O 1
ATOM 835 N N . ALA A 1 105 ? -4.370 10.412 47.855 1.00 60.19 105 ALA A N 1
ATOM 836 C CA . ALA A 1 105 ? -4.888 9.860 49.108 1.00 60.19 105 ALA A CA 1
ATOM 837 C C . ALA A 1 105 ? -3.780 9.458 50.104 1.00 60.19 105 ALA A C 1
ATOM 839 O O . ALA A 1 105 ? -4.013 9.438 51.315 1.00 60.19 105 ALA A O 1
ATOM 840 N N . HIS A 1 106 ? -2.575 9.140 49.618 1.00 55.62 106 HIS A N 1
ATOM 841 C CA . HIS A 1 106 ? -1.431 8.728 50.436 1.00 55.62 106 HIS A CA 1
ATOM 842 C C . HIS A 1 106 ? -0.569 9.897 50.938 1.00 55.62 106 HIS A C 1
ATOM 844 O O . HIS A 1 106 ? 0.402 9.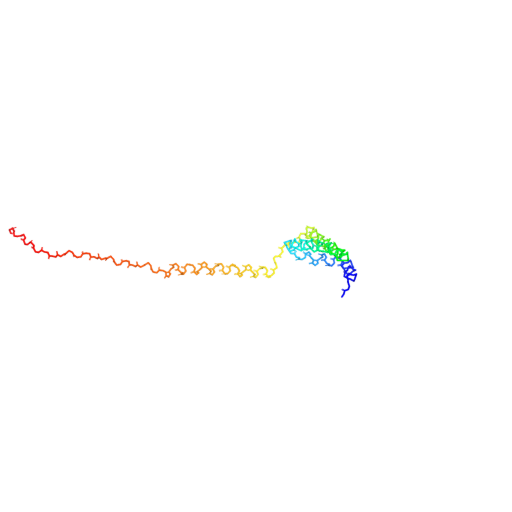665 51.656 1.00 55.62 106 HIS A O 1
ATOM 850 N N . ASN A 1 107 ? -0.918 11.150 50.627 1.00 52.72 107 ASN A N 1
ATOM 851 C CA . ASN A 1 107 ? -0.340 12.311 51.297 1.00 52.72 107 ASN A CA 1
ATOM 852 C C . ASN A 1 107 ? -1.124 12.594 52.589 1.00 52.72 107 ASN A C 1
ATOM 854 O O . ASN A 1 107 ? -2.161 13.261 52.539 1.00 52.72 107 ASN A O 1
ATOM 858 N N . PRO A 1 108 ? -0.666 12.148 53.779 1.00 52.22 108 PRO A N 1
ATOM 859 C CA . PRO A 1 108 ? -1.275 12.611 55.007 1.00 52.22 108 PRO A CA 1
ATOM 860 C C . PRO A 1 108 ? -1.018 14.113 55.089 1.00 52.22 108 PRO A C 1
ATOM 862 O O . PRO A 1 108 ? 0.129 14.553 55.198 1.00 52.22 108 PRO A O 1
ATOM 865 N N . ILE A 1 109 ? -2.090 14.905 55.056 1.00 57.56 109 ILE A N 1
ATOM 866 C CA . ILE A 1 109 ? -2.071 16.296 55.507 1.00 57.56 109 ILE A CA 1
ATOM 867 C C . ILE A 1 109 ? -1.373 16.268 56.868 1.00 57.56 109 ILE A C 1
ATOM 869 O O . ILE A 1 109 ? -1.920 15.740 57.842 1.00 57.56 109 ILE A O 1
ATOM 873 N N . LYS A 1 110 ? -0.123 16.747 56.927 1.00 52.81 110 LYS A N 1
ATOM 874 C CA . LYS A 1 110 ? 0.636 16.844 58.173 1.00 52.81 110 LYS A CA 1
ATOM 875 C C . LYS A 1 110 ? -0.227 17.669 59.117 1.00 52.81 110 LYS A C 1
ATOM 877 O O . LYS A 1 110 ? -0.346 18.874 58.931 1.00 52.81 110 LYS A O 1
ATOM 882 N N . LYS A 1 111 ? -0.853 17.023 60.106 1.00 53.62 111 LYS A N 1
ATOM 883 C CA . LYS A 1 111 ? -1.563 17.717 61.180 1.00 53.62 111 LYS A CA 1
ATOM 884 C C . LYS A 1 111 ? -0.531 18.577 61.896 1.00 53.62 111 LYS A C 1
ATOM 886 O O . LYS A 1 111 ? 0.260 18.078 62.698 1.00 53.62 111 LYS A O 1
ATOM 891 N N . THR A 1 112 ? -0.494 19.856 61.551 1.00 49.62 112 THR A N 1
ATOM 892 C CA . THR A 1 112 ? 0.307 20.868 62.224 1.00 49.62 112 THR A CA 1
ATOM 893 C C . THR A 1 112 ? -0.131 20.851 63.682 1.00 49.62 112 THR A C 1
ATOM 895 O O . THR A 1 112 ? -1.269 21.190 63.997 1.00 49.62 112 THR A O 1
ATOM 898 N N . LYS A 1 113 ? 0.734 20.377 64.585 1.00 46.75 113 LYS A N 1
ATOM 899 C CA . LYS A 1 113 ? 0.484 20.485 66.023 1.00 46.75 113 LYS A CA 1
ATOM 900 C C . LYS A 1 113 ? 0.457 21.975 66.355 1.00 46.75 113 LYS A C 1
ATOM 902 O O . LYS A 1 113 ? 1.507 22.608 66.437 1.00 46.75 113 LYS A O 1
ATOM 907 N N . VAL A 1 114 ? -0.738 22.534 66.511 1.00 48.53 114 VAL A N 1
ATOM 908 C CA . VAL A 1 114 ? -0.922 23.865 67.087 1.00 48.53 114 VAL A CA 1
ATOM 909 C C . VAL A 1 114 ? -0.348 23.805 68.504 1.00 48.53 114 VAL A C 1
ATOM 911 O O . VAL A 1 114 ? -0.825 23.037 69.339 1.00 48.53 114 VAL A O 1
ATOM 914 N N . LYS A 1 115 ? 0.728 24.557 68.768 1.00 46.09 115 LYS A N 1
ATOM 915 C CA . LYS A 1 115 ? 1.231 24.764 70.130 1.00 46.09 115 LYS A CA 1
ATOM 916 C C . LYS A 1 115 ? 0.155 25.529 70.899 1.00 46.09 115 LYS A C 1
ATOM 918 O O . LYS A 1 115 ? -0.039 26.717 70.664 1.00 46.09 115 LYS A O 1
ATOM 923 N N . VAL A 1 116 ? -0.538 24.846 71.805 1.00 46.25 116 VAL A N 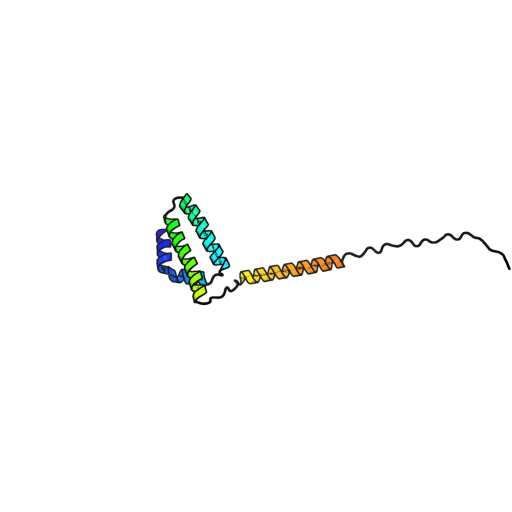1
ATOM 924 C CA . VAL A 1 116 ? -1.386 25.485 72.813 1.00 46.25 116 VAL A CA 1
ATOM 925 C C . VAL A 1 116 ? -0.465 26.267 73.748 1.00 46.25 116 VAL A C 1
ATOM 927 O O . VAL A 1 116 ? 0.377 25.686 74.432 1.00 46.25 116 VAL A O 1
ATOM 930 N N . TYR A 1 117 ? -0.579 27.591 73.724 1.00 50.53 117 TYR A N 1
ATOM 931 C CA . TYR A 1 117 ? 0.077 28.481 74.675 1.00 50.53 117 TYR A CA 1
ATOM 932 C C . TYR A 1 117 ? -0.633 28.342 76.027 1.00 50.53 117 TYR A C 1
ATOM 934 O O . TYR A 1 117 ? -1.799 28.707 76.149 1.00 50.53 117 TYR A O 1
ATOM 942 N N . GLN A 1 118 ? 0.049 27.775 77.023 1.00 49.47 118 GLN A N 1
ATOM 943 C CA . GLN A 1 118 ? -0.384 27.835 78.419 1.00 49.47 118 GLN A CA 1
ATOM 944 C C . GLN A 1 118 ? 0.111 29.164 79.013 1.00 49.47 118 GLN A C 1
ATOM 946 O O . GLN A 1 118 ? 1.328 29.347 79.114 1.00 49.47 118 GLN A O 1
ATOM 951 N N . PRO A 1 119 ? -0.777 30.106 79.382 1.00 46.47 119 PRO A N 1
ATOM 952 C CA . PRO A 1 119 ? -0.365 31.285 80.127 1.00 46.47 119 PRO A CA 1
ATOM 953 C C . PRO A 1 119 ? 0.113 30.856 81.518 1.00 46.47 119 PRO A C 1
ATOM 955 O O . PRO A 1 119 ? -0.553 30.086 82.211 1.00 46.47 119 PRO A O 1
ATOM 958 N N . LYS A 1 120 ? 1.305 31.328 81.895 1.00 46.94 120 LYS A N 1
ATOM 959 C CA . LYS A 1 120 ? 1.873 31.142 83.231 1.00 46.94 120 LYS A CA 1
ATOM 960 C C . LYS A 1 120 ? 0.931 31.768 84.259 1.0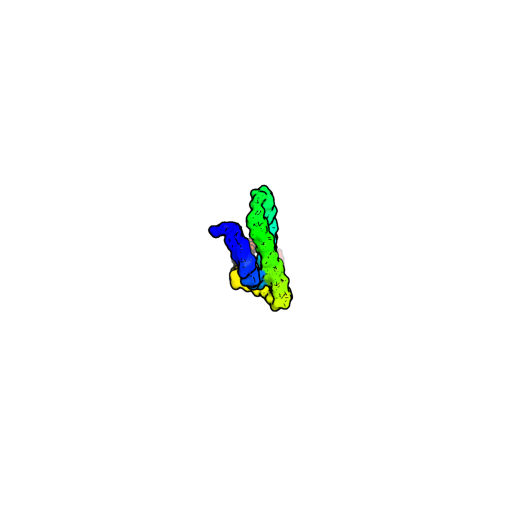0 46.94 120 LYS A C 1
ATOM 962 O O . LYS A 1 120 ? 0.569 32.932 84.121 1.00 46.94 120 LYS A O 1
ATOM 967 N N . ALA A 1 121 ? 0.556 30.978 85.260 1.00 44.44 121 ALA A N 1
ATOM 968 C CA . ALA A 1 121 ? -0.042 31.469 86.487 1.00 44.44 121 ALA A CA 1
ATOM 969 C C . ALA A 1 121 ? 0.986 32.374 87.173 1.00 44.44 121 ALA A C 1
ATOM 971 O O . ALA A 1 121 ? 2.049 31.896 87.567 1.00 44.44 121 ALA A O 1
ATOM 972 N N . ASP A 1 122 ? 0.682 33.665 87.237 1.00 45.91 122 ASP A N 1
ATOM 973 C CA . ASP A 1 122 ? 1.332 34.581 88.160 1.00 45.91 122 ASP A CA 1
ATOM 974 C C . ASP A 1 122 ? 0.257 35.053 89.133 1.00 45.91 122 ASP A C 1
ATOM 976 O O . ASP A 1 122 ? -0.810 35.538 88.737 1.00 45.91 122 ASP A O 1
ATOM 980 N N . ASP A 1 123 ? 0.526 34.770 90.400 1.00 50.84 123 ASP A N 1
ATOM 981 C CA . ASP A 1 123 ? -0.341 34.989 91.539 1.00 50.84 123 ASP A CA 1
ATOM 982 C C . ASP A 1 123 ? -0.664 36.478 91.687 1.00 50.84 123 ASP A C 1
ATOM 984 O O . ASP A 1 123 ? 0.186 37.303 92.017 1.00 50.84 123 ASP A O 1
ATOM 988 N N . SER A 1 124 ? -1.937 36.822 91.525 1.00 49.94 12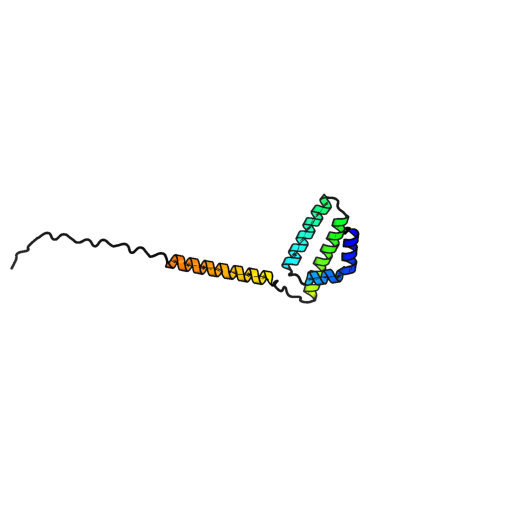4 SER A N 1
ATOM 989 C CA . SER A 1 124 ? -2.492 38.035 92.113 1.00 49.94 124 SER A CA 1
ATOM 990 C C . SER A 1 124 ? -3.800 37.669 92.795 1.00 49.94 124 SER A C 1
ATOM 992 O O . SER A 1 124 ? -4.882 37.689 92.210 1.00 49.94 124 SER A O 1
ATOM 994 N N . GLN A 1 125 ? -3.658 37.265 94.059 1.00 48.84 125 GLN A N 1
ATOM 995 C CA . GLN A 1 125 ? -4.727 37.275 95.046 1.00 48.84 125 GLN A CA 1
ATOM 996 C C . GLN A 1 125 ? -5.359 38.672 95.075 1.00 48.84 125 GLN A C 1
ATOM 998 O O . GLN A 1 125 ? -4.816 39.604 95.665 1.00 48.84 125 GLN A O 1
ATOM 1003 N N . LEU A 1 126 ? -6.535 38.809 94.470 1.00 46.53 126 LEU A N 1
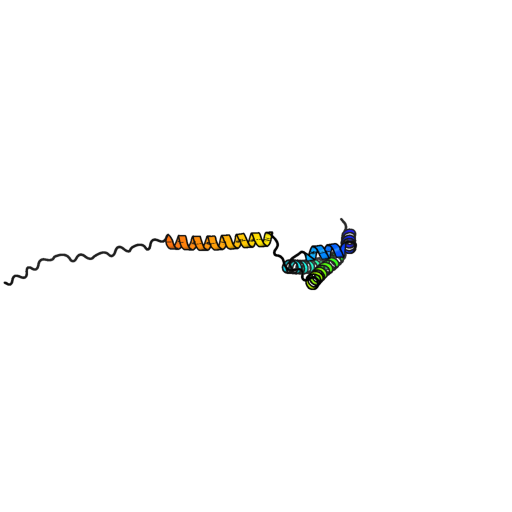ATOM 1004 C CA . LEU A 1 126 ? -7.460 39.881 94.803 1.00 46.53 126 LEU A CA 1
ATOM 1005 C C . LEU A 1 126 ? -8.181 39.485 96.093 1.00 46.53 126 LEU A C 1
ATOM 1007 O O . LEU A 1 126 ? -9.192 38.788 96.079 1.00 46.53 126 LEU A O 1
ATOM 1011 N N . SER A 1 127 ? -7.628 39.928 97.219 1.00 46.47 127 SER A N 1
ATOM 1012 C CA . SER A 1 127 ? -8.393 40.128 98.444 1.00 46.47 127 SER A CA 1
ATOM 1013 C C . SER A 1 127 ? -9.384 41.265 98.211 1.00 46.47 127 SER A C 1
ATOM 1015 O O . SER A 1 127 ? -8.934 42.384 97.969 1.00 46.47 127 SER A O 1
ATOM 1017 N N . LEU A 1 128 ? -10.690 41.005 98.300 1.00 41.41 128 LEU A N 1
ATOM 1018 C CA . LEU A 1 128 ? -11.693 41.957 98.795 1.00 41.41 128 LEU A CA 1
ATOM 1019 C C . LEU A 1 128 ? -13.054 41.250 98.937 1.00 41.41 128 LEU A C 1
ATOM 1021 O O . LEU A 1 128 ? -13.727 40.995 97.941 1.00 41.41 128 LEU A O 1
ATOM 1025 N N . PHE A 1 129 ? -13.406 41.048 100.213 1.00 44.69 129 PHE A N 1
ATOM 1026 C CA . PHE A 1 129 ? -14.654 40.553 100.819 1.00 44.69 129 PHE A CA 1
ATOM 1027 C C . PHE A 1 129 ? -14.839 39.038 100.937 1.00 44.69 129 PHE A C 1
ATOM 1029 O O . PHE A 1 129 ? -15.003 38.346 99.912 1.00 44.69 129 PHE A O 1
#

pLDDT: mean 79.59, std 17.98, range [41.41, 97.12]

Secondary structure (DSSP, 8-state):
--HHHHHHHHHHTHHHHHHHHHTS-HHHHHHHHHHHHHHHHHHHHTT-HHHHHHHHHHHHHHHHHHHHHHHTT---PPPHHHHHHHHHHHHHHHHHHHHHHHHHHTS----------------------

Radius of gyration: 36.15 Å; chains: 1; bounding box: 38×54×116 Å